Protein AF-A0A965J294-F1 (afdb_monomer_lite)

Structure (mmCIF, N/CA/C/O backbone):
data_AF-A0A965J294-F1
#
_entry.id   AF-A0A965J294-F1
#
loop_
_atom_site.group_PDB
_atom_site.id
_atom_site.type_symbol
_atom_site.label_atom_id
_atom_site.label_alt_id
_atom_site.label_comp_id
_atom_site.label_asym_id
_atom_site.label_entity_id
_atom_site.label_seq_id
_atom_site.pdbx_PDB_ins_code
_atom_site.Cartn_x
_atom_site.Cartn_y
_atom_site.Cartn_z
_atom_site.occupancy
_atom_site.B_iso_or_equiv
_atom_site.auth_seq_id
_atom_site.auth_comp_id
_atom_site.auth_asym_id
_atom_site.auth_atom_id
_atom_site.pdbx_PDB_model_num
ATOM 1 N N . MET A 1 1 ? 19.788 1.629 -41.644 1.00 34.88 1 MET A N 1
ATOM 2 C CA . MET A 1 1 ? 19.521 0.185 -41.466 1.00 34.88 1 MET A CA 1
ATOM 3 C C . MET A 1 1 ? 20.633 -0.303 -40.543 1.00 34.88 1 MET A C 1
ATOM 5 O O . MET A 1 1 ? 21.767 -0.316 -40.983 1.00 34.88 1 MET A O 1
ATOM 9 N N . LEU A 1 2 ? 20.469 -0.461 -39.232 1.00 26.75 2 LEU A N 1
ATOM 10 C CA . LEU A 1 2 ? 19.352 -0.973 -38.437 1.00 26.75 2 LEU A CA 1
ATOM 11 C C . LEU A 1 2 ? 19.076 -0.053 -37.230 1.00 26.75 2 LEU A C 1
ATOM 13 O O . LEU A 1 2 ? 20.010 0.408 -36.582 1.00 26.75 2 LEU A O 1
ATOM 17 N N . GLN A 1 3 ? 17.798 0.216 -36.961 1.00 27.22 3 GLN A N 1
ATOM 18 C CA . GLN A 1 3 ? 17.320 0.793 -35.704 1.00 27.22 3 GLN A CA 1
ATOM 19 C C . GLN A 1 3 ? 17.416 -0.296 -34.626 1.00 27.22 3 GLN A C 1
ATOM 21 O O . GLN A 1 3 ? 16.860 -1.375 -34.811 1.00 27.22 3 GLN A O 1
ATOM 26 N N . SER A 1 4 ? 18.131 -0.046 -33.528 1.00 28.20 4 SER A N 1
ATOM 27 C CA . SER A 1 4 ? 18.093 -0.913 -32.346 1.00 28.20 4 SER A CA 1
ATOM 28 C C . SER A 1 4 ? 17.053 -0.368 -31.367 1.00 28.20 4 SER A C 1
ATOM 30 O O . SER A 1 4 ? 17.377 0.380 -30.446 1.00 28.20 4 SER A O 1
ATOM 32 N N . GLU A 1 5 ? 15.788 -0.709 -31.599 1.00 32.12 5 GLU A N 1
ATOM 33 C CA . GLU A 1 5 ? 14.734 -0.549 -30.600 1.00 32.12 5 GLU A CA 1
ATOM 34 C C . GLU A 1 5 ? 14.886 -1.639 -29.537 1.00 32.12 5 GLU A C 1
ATOM 36 O O . GLU A 1 5 ? 14.689 -2.820 -29.815 1.00 32.12 5 GLU A O 1
ATOM 41 N N . SER A 1 6 ? 15.273 -1.255 -28.320 1.00 35.66 6 SER A N 1
ATOM 42 C CA . SER A 1 6 ? 15.036 -2.031 -27.093 1.00 35.66 6 SER A CA 1
ATOM 43 C C . SER A 1 6 ? 15.276 -1.138 -25.869 1.00 35.66 6 SER A C 1
ATOM 45 O O . SER A 1 6 ? 16.403 -1.076 -25.379 1.00 35.66 6 SER A O 1
ATOM 47 N N . PRO A 1 7 ? 14.249 -0.449 -25.337 1.00 35.69 7 PRO A N 1
ATOM 48 C CA . PRO A 1 7 ? 14.351 0.366 -24.129 1.00 35.69 7 PRO A CA 1
ATOM 49 C C . PRO A 1 7 ? 13.982 -0.445 -22.873 1.00 35.69 7 PRO A C 1
ATOM 51 O O . PRO A 1 7 ? 13.321 0.052 -21.969 1.00 35.69 7 PRO A O 1
ATOM 54 N N . PHE A 1 8 ? 14.400 -1.712 -22.808 1.00 42.88 8 PHE A N 1
ATOM 55 C CA . PHE A 1 8 ? 14.094 -2.613 -21.693 1.00 42.88 8 PHE A CA 1
ATOM 56 C C . PHE A 1 8 ? 15.379 -3.077 -21.005 1.00 42.88 8 PHE A C 1
ATOM 58 O O . PHE A 1 8 ? 15.767 -4.243 -21.091 1.00 42.88 8 PHE A O 1
ATOM 65 N N . LEU A 1 9 ? 16.067 -2.161 -20.321 1.00 35.91 9 LEU A N 1
ATOM 66 C CA . LEU A 1 9 ? 17.133 -2.536 -19.392 1.00 35.91 9 LEU A CA 1
ATOM 67 C C . LEU A 1 9 ? 16.513 -2.835 -18.022 1.00 35.91 9 LEU A C 1
ATOM 69 O O . LEU A 1 9 ? 16.265 -1.961 -17.200 1.00 35.91 9 LEU A O 1
ATOM 73 N N . TRP A 1 10 ? 16.215 -4.118 -17.830 1.00 43.88 10 TRP A N 1
ATOM 74 C CA . TRP A 1 10 ? 15.628 -4.702 -16.630 1.00 43.88 10 TRP A CA 1
ATOM 75 C C . TRP A 1 10 ? 16.611 -4.740 -15.449 1.00 43.88 10 TRP A C 1
ATOM 77 O O . TRP A 1 10 ? 17.607 -5.457 -15.499 1.00 43.88 10 TRP A O 1
ATOM 87 N N . PHE A 1 11 ? 16.240 -4.121 -14.325 1.00 36.66 11 PHE A N 1
ATOM 88 C CA . PHE A 1 11 ? 16.589 -4.611 -12.982 1.00 36.66 11 PHE A CA 1
ATOM 89 C C . PHE A 1 11 ? 15.310 -4.788 -12.155 1.00 36.66 11 PHE A C 1
ATOM 91 O O . PHE A 1 11 ? 15.079 -4.135 -11.144 1.00 36.66 11 PHE A O 1
ATOM 98 N N . ALA A 1 12 ? 14.443 -5.700 -12.584 1.00 41.44 12 ALA A N 1
ATOM 99 C CA . ALA A 1 12 ? 13.391 -6.225 -11.726 1.00 41.44 12 ALA A CA 1
ATOM 100 C C . ALA A 1 12 ? 13.444 -7.747 -11.801 1.00 41.44 12 ALA A C 1
ATOM 102 O O . ALA A 1 12 ? 13.531 -8.316 -12.887 1.00 41.44 12 ALA A O 1
ATOM 103 N N . ALA A 1 13 ? 13.408 -8.411 -10.647 1.00 42.38 13 ALA A N 1
ATOM 104 C CA . ALA A 1 13 ? 13.218 -9.851 -10.555 1.00 42.38 13 ALA A CA 1
ATOM 105 C C . ALA A 1 13 ? 11.797 -10.198 -11.038 1.00 42.38 13 ALA A C 1
ATOM 107 O O . ALA A 1 13 ? 10.874 -10.408 -10.241 1.00 42.38 13 ALA A O 1
ATOM 108 N N . VAL A 1 14 ? 11.609 -10.197 -12.358 1.00 44.97 14 VAL A N 1
ATOM 109 C CA . VAL A 1 14 ? 10.444 -10.782 -13.008 1.00 44.97 14 VAL A CA 1
ATOM 110 C C . VAL A 1 14 ? 10.597 -12.284 -12.843 1.00 44.97 14 VAL A C 1
ATOM 112 O O . VAL A 1 14 ? 11.619 -12.865 -13.204 1.00 44.97 14 VAL A O 1
ATOM 115 N N . ASN A 1 15 ? 9.601 -12.922 -12.237 1.00 45.66 15 ASN A N 1
ATOM 116 C CA . ASN A 1 15 ? 9.546 -14.373 -12.213 1.00 45.66 15 ASN A CA 1
ATOM 117 C C . ASN A 1 15 ? 9.551 -14.861 -13.678 1.00 45.66 15 ASN A C 1
ATOM 119 O O . ASN A 1 15 ? 8.650 -14.471 -14.423 1.00 45.66 15 ASN A O 1
ATOM 123 N N . PRO A 1 16 ? 10.521 -15.697 -14.098 1.00 44.94 16 PRO A N 1
ATOM 124 C CA . PRO A 1 16 ? 10.712 -16.082 -15.500 1.00 44.94 16 PRO A CA 1
ATOM 125 C C . PRO A 1 16 ? 9.522 -16.841 -16.112 1.00 44.94 16 PRO A C 1
ATOM 127 O O . PRO A 1 16 ? 9.522 -17.119 -17.307 1.00 44.94 16 PRO A O 1
ATOM 130 N N . LYS A 1 17 ? 8.498 -17.179 -15.315 1.00 44.84 17 LYS A N 1
ATOM 131 C CA . LYS A 1 17 ? 7.243 -17.777 -15.785 1.00 44.84 17 LYS A CA 1
ATOM 132 C C . LYS A 1 17 ? 6.281 -16.798 -16.470 1.00 44.84 17 LYS A C 1
ATOM 134 O O . LYS A 1 17 ? 5.355 -17.271 -17.122 1.00 44.84 17 LYS A O 1
ATOM 139 N N . TYR A 1 18 ? 6.456 -15.483 -16.337 1.00 48.25 18 TYR A N 1
ATOM 140 C CA . TYR A 1 18 ? 5.558 -14.508 -16.963 1.00 48.25 18 TYR A CA 1
ATOM 141 C C . TYR A 1 18 ? 6.172 -13.960 -18.254 1.00 48.25 18 TYR A C 1
ATOM 143 O O . TYR A 1 18 ? 7.153 -13.220 -18.214 1.00 48.25 18 TYR A O 1
ATOM 151 N N . GLN A 1 19 ? 5.580 -14.308 -19.401 1.00 45.56 19 GLN A N 1
ATOM 152 C CA . GLN A 1 19 ? 5.776 -13.540 -20.630 1.00 45.56 19 GLN A CA 1
ATOM 153 C C . GLN A 1 19 ? 5.065 -12.201 -20.442 1.00 45.56 19 GLN A C 1
ATOM 155 O O . GLN A 1 19 ? 3.863 -12.166 -20.180 1.00 45.56 19 GLN A O 1
ATOM 160 N N . LEU A 1 20 ? 5.818 -11.108 -20.490 1.00 51.19 20 LEU A N 1
ATOM 161 C CA . LEU A 1 20 ? 5.263 -9.776 -20.303 1.00 51.19 20 LEU A CA 1
ATOM 162 C C . LEU A 1 20 ? 4.667 -9.281 -21.627 1.00 51.19 20 LEU A C 1
ATOM 164 O O . LEU A 1 20 ? 5.278 -9.519 -22.672 1.00 51.19 20 LEU A O 1
ATOM 168 N N . PRO A 1 21 ? 3.511 -8.595 -21.603 1.00 54.84 21 PRO A N 1
ATOM 169 C CA . PRO A 1 21 ? 3.005 -7.878 -22.767 1.00 54.84 21 PRO A CA 1
ATOM 170 C C . PRO A 1 21 ? 4.050 -6.897 -23.307 1.00 54.84 21 PRO A C 1
ATOM 172 O O . PRO A 1 21 ? 4.930 -6.443 -22.571 1.00 54.84 21 PRO A O 1
ATOM 175 N N . THR A 1 22 ? 3.922 -6.523 -24.577 1.00 53.94 22 THR A N 1
ATOM 176 C CA . THR A 1 22 ? 4.567 -5.314 -25.097 1.00 53.94 22 THR A CA 1
ATOM 177 C C . THR A 1 22 ? 3.948 -4.114 -24.373 1.00 53.94 22 THR A C 1
ATOM 179 O O . THR A 1 22 ? 2.747 -3.895 -24.490 1.00 53.94 22 THR A O 1
ATOM 182 N N . ASP A 1 23 ? 4.749 -3.394 -23.589 1.00 62.25 23 ASP A N 1
ATOM 183 C CA . ASP A 1 23 ? 4.382 -2.183 -22.833 1.00 62.25 23 ASP A CA 1
ATOM 184 C C . ASP A 1 23 ? 3.362 -2.374 -21.684 1.00 62.25 23 ASP A C 1
ATOM 186 O O . ASP A 1 23 ? 2.295 -1.760 -21.674 1.00 62.25 23 ASP A O 1
ATOM 190 N N . PRO A 1 24 ? 3.687 -3.163 -20.639 1.00 76.75 24 PRO A N 1
ATOM 191 C CA . PRO A 1 24 ? 2.757 -3.447 -19.537 1.00 76.75 24 PRO A CA 1
ATOM 192 C C . PRO A 1 24 ? 2.411 -2.225 -18.661 1.00 76.75 24 PRO A C 1
ATOM 194 O O . PRO A 1 24 ? 1.480 -2.261 -17.851 1.00 76.75 24 PRO A O 1
ATOM 197 N N . ILE A 1 25 ? 3.185 -1.145 -18.775 1.00 88.75 25 ILE A N 1
ATOM 198 C CA . ILE A 1 25 ? 3.017 0.083 -17.999 1.00 88.75 25 ILE A CA 1
ATOM 199 C C . ILE A 1 25 ? 2.985 1.258 -18.984 1.00 88.75 25 ILE A C 1
ATOM 201 O O . ILE A 1 25 ? 4.031 1.584 -19.555 1.00 88.75 25 ILE A O 1
ATOM 205 N N . PRO A 1 26 ? 1.824 1.912 -19.179 1.00 90.38 26 PRO A N 1
ATOM 206 C CA . PRO A 1 26 ? 1.711 3.075 -20.054 1.00 90.38 26 PRO A CA 1
ATOM 207 C C . PRO A 1 26 ? 2.714 4.166 -19.670 1.00 90.38 26 PRO A C 1
ATOM 209 O O . PRO A 1 26 ? 2.907 4.434 -18.489 1.00 90.38 26 PRO A O 1
ATOM 212 N N . LEU A 1 27 ? 3.325 4.839 -20.647 1.00 89.94 27 LEU A N 1
ATOM 213 C CA . LEU A 1 27 ? 4.313 5.900 -20.381 1.00 89.94 27 LEU A CA 1
ATOM 214 C C . LEU A 1 27 ? 3.723 7.118 -19.661 1.00 89.94 27 LEU A C 1
ATOM 216 O O . LEU A 1 27 ? 4.450 7.876 -19.036 1.00 89.94 27 LEU A O 1
ATOM 220 N N . ASN A 1 28 ? 2.405 7.293 -19.729 1.00 90.94 28 ASN A N 1
ATOM 221 C CA . ASN A 1 28 ? 1.674 8.319 -18.994 1.00 90.94 28 ASN A CA 1
ATOM 222 C C . ASN A 1 28 ? 1.141 7.828 -17.635 1.00 90.94 28 ASN A C 1
ATOM 224 O O . ASN A 1 28 ? 0.305 8.511 -17.040 1.00 90.94 28 ASN A O 1
ATOM 228 N N . ALA A 1 29 ? 1.565 6.652 -17.153 1.00 93.81 29 ALA A N 1
ATOM 229 C CA . ALA A 1 29 ? 1.202 6.186 -15.822 1.00 93.81 29 ALA A CA 1
ATOM 230 C C . ALA A 1 29 ? 1.668 7.195 -14.763 1.00 93.81 29 ALA A C 1
ATOM 232 O O . ALA A 1 29 ? 2.769 7.743 -14.832 1.00 93.81 29 ALA A O 1
ATOM 233 N N . ALA A 1 30 ? 0.808 7.452 -13.779 1.00 95.06 30 ALA A N 1
ATOM 234 C CA . ALA A 1 30 ? 1.118 8.394 -12.717 1.00 95.06 30 ALA A CA 1
ATOM 235 C C . ALA A 1 30 ? 2.285 7.880 -11.862 1.00 95.06 30 ALA A C 1
ATOM 237 O O . ALA A 1 30 ? 2.313 6.711 -11.473 1.00 95.06 30 ALA A O 1
ATOM 238 N N . ILE A 1 31 ? 3.210 8.783 -11.535 1.00 95.88 31 ILE A N 1
ATOM 239 C CA . ILE A 1 31 ? 4.314 8.528 -10.610 1.00 95.88 31 ILE A CA 1
ATOM 240 C C . ILE A 1 31 ? 3.957 9.165 -9.272 1.00 95.88 31 ILE A C 1
ATOM 242 O O . ILE A 1 31 ? 3.651 10.361 -9.207 1.00 95.88 31 ILE A O 1
ATOM 246 N N . GLU A 1 32 ? 3.999 8.381 -8.196 1.00 95.25 32 GLU A N 1
ATOM 247 C CA . GLU A 1 32 ? 3.806 8.902 -6.845 1.00 95.25 32 GLU A CA 1
ATOM 248 C C . GLU A 1 32 ? 4.753 10.081 -6.577 1.00 95.25 32 GLU A C 1
ATOM 250 O O . GLU A 1 32 ? 5.927 10.067 -6.949 1.00 95.25 32 GLU A O 1
ATOM 255 N N . GLY A 1 33 ? 4.223 11.132 -5.948 1.00 93.44 33 GLY A N 1
ATOM 256 C CA . GLY A 1 33 ? 5.018 12.303 -5.587 1.00 93.44 33 GLY A CA 1
ATOM 257 C C . GL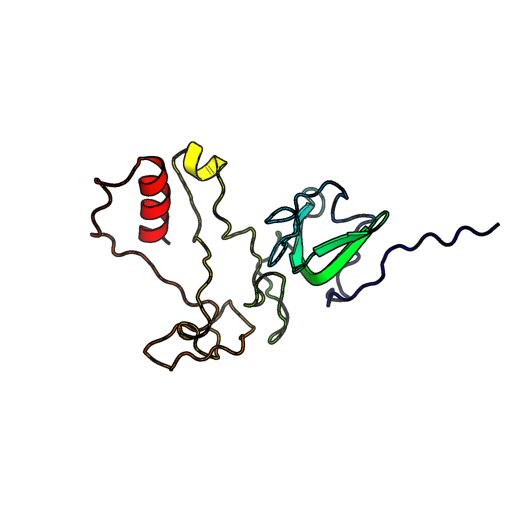Y A 1 33 ? 5.580 13.065 -6.789 1.00 93.44 33 GLY A C 1
ATOM 258 O O . GLY A 1 33 ? 6.480 13.877 -6.602 1.00 93.44 33 GLY A O 1
ATOM 259 N N . ASN A 1 34 ? 5.081 12.812 -8.007 1.00 93.81 34 ASN A N 1
ATOM 260 C CA . ASN A 1 34 ? 5.642 13.335 -9.254 1.00 93.81 34 ASN A CA 1
ATOM 261 C C . ASN A 1 34 ? 7.147 13.024 -9.398 1.00 93.81 34 ASN A C 1
ATOM 263 O O . ASN A 1 34 ? 7.916 13.874 -9.843 1.00 93.81 34 ASN A O 1
ATOM 267 N N . GLY A 1 35 ? 7.568 11.821 -8.983 1.00 92.25 35 GLY A N 1
ATOM 268 C CA . GLY A 1 35 ? 8.971 11.390 -9.041 1.00 92.25 35 GLY A CA 1
ATOM 269 C C . GLY A 1 35 ? 9.829 11.855 -7.860 1.00 92.25 35 GLY A C 1
ATOM 270 O O . GLY A 1 35 ? 11.055 11.830 -7.940 1.00 92.25 35 GLY A O 1
ATOM 271 N N . ILE A 1 36 ? 9.205 12.311 -6.769 1.00 92.31 36 ILE A N 1
ATOM 272 C CA . ILE A 1 36 ? 9.891 12.683 -5.529 1.00 92.31 36 ILE A CA 1
ATOM 273 C C . ILE A 1 36 ? 9.597 11.636 -4.451 1.00 92.31 36 ILE A C 1
ATOM 275 O O . ILE A 1 36 ? 8.442 11.386 -4.107 1.00 92.31 36 ILE A O 1
ATOM 279 N N . GLY A 1 37 ? 10.656 11.088 -3.853 1.00 92.19 37 GLY A N 1
ATOM 280 C CA . GLY A 1 37 ? 10.560 10.055 -2.821 1.00 92.19 37 GLY A CA 1
ATOM 281 C C . GLY A 1 37 ? 10.527 8.657 -3.430 1.00 92.19 37 GLY A C 1
ATOM 282 O O . GLY A 1 37 ? 11.239 8.389 -4.395 1.00 92.19 37 GLY A O 1
ATOM 283 N N . ASP A 1 38 ? 9.706 7.770 -2.869 1.00 93.12 38 ASP A N 1
ATOM 284 C CA . ASP A 1 38 ? 9.654 6.367 -3.294 1.00 93.12 38 ASP A CA 1
ATOM 285 C C . ASP A 1 38 ? 9.160 6.187 -4.738 1.00 93.12 38 ASP A C 1
ATOM 287 O O . ASP A 1 38 ? 9.459 5.164 -5.347 1.00 93.12 38 ASP A O 1
ATOM 291 N N . SER A 1 39 ? 8.466 7.181 -5.307 1.00 95.69 39 SER A N 1
ATOM 292 C CA . SER A 1 39 ? 8.150 7.272 -6.741 1.00 95.69 39 SER A CA 1
ATOM 293 C C . SER A 1 39 ? 7.550 5.981 -7.304 1.00 95.69 39 SER A C 1
ATOM 295 O O . SER A 1 39 ? 8.008 5.450 -8.319 1.00 95.69 39 SER A O 1
ATOM 297 N N . HIS A 1 40 ? 6.556 5.433 -6.599 1.00 96.88 40 HIS A N 1
ATOM 298 C CA . HIS A 1 40 ? 5.874 4.222 -7.033 1.00 96.88 40 HIS A CA 1
ATOM 299 C C . HIS A 1 40 ? 5.075 4.456 -8.322 1.00 96.88 40 HIS A C 1
ATOM 301 O O . HIS A 1 40 ? 4.474 5.517 -8.510 1.00 96.88 40 HIS A O 1
ATOM 307 N N . VAL A 1 41 ? 5.006 3.427 -9.168 1.00 96.56 41 VAL A N 1
ATOM 308 C CA . VAL A 1 41 ? 4.122 3.372 -10.344 1.00 96.56 41 VAL A CA 1
ATOM 309 C C . VAL A 1 41 ? 3.322 2.083 -10.278 1.00 96.56 41 VAL A C 1
ATOM 311 O O . VAL A 1 41 ? 3.894 1.014 -10.074 1.00 96.56 41 VAL A O 1
ATOM 314 N N . ILE A 1 42 ? 2.003 2.185 -10.433 1.00 96.00 42 ILE A N 1
ATOM 315 C CA . ILE A 1 42 ? 1.069 1.060 -10.343 1.00 96.00 42 ILE A CA 1
ATOM 316 C C . ILE A 1 42 ? 0.243 1.020 -11.626 1.00 96.00 42 ILE A C 1
ATOM 318 O O . ILE A 1 42 ? -0.406 2.004 -11.976 1.00 96.00 42 ILE A O 1
ATOM 322 N N . SER A 1 43 ? 0.250 -0.122 -12.311 1.00 95.25 43 SER A N 1
ATOM 323 C CA . SER A 1 43 ? -0.515 -0.356 -13.539 1.00 95.25 43 SER A CA 1
ATOM 324 C C . SER A 1 43 ? -1.266 -1.680 -13.452 1.00 95.25 43 SER A C 1
ATOM 326 O O . SER A 1 43 ? -0.737 -2.676 -12.956 1.00 95.25 43 SER A O 1
ATOM 328 N N . VAL A 1 44 ? -2.503 -1.696 -13.945 1.00 93.88 44 VAL A N 1
ATOM 329 C CA . VAL A 1 44 ? -3.333 -2.901 -14.028 1.00 93.88 44 VAL A CA 1
ATOM 330 C C . VAL A 1 44 ? -3.616 -3.199 -15.488 1.00 93.88 44 VAL A C 1
ATOM 332 O O . VAL A 1 44 ? -4.286 -2.423 -16.167 1.00 93.88 44 VAL A O 1
ATOM 335 N N . ASP A 1 45 ? -3.169 -4.362 -15.942 1.00 92.06 45 ASP A N 1
ATOM 336 C CA . ASP A 1 45 ? -3.603 -4.944 -17.202 1.00 92.06 45 ASP A CA 1
ATOM 337 C C . ASP A 1 45 ? -4.923 -5.686 -16.968 1.00 92.06 45 ASP A C 1
ATOM 339 O O . ASP A 1 45 ? -4.987 -6.765 -16.366 1.00 92.06 45 ASP A O 1
ATOM 343 N N . ILE A 1 46 ? -6.005 -5.063 -17.429 1.00 91.38 46 ILE A N 1
ATOM 344 C CA . ILE A 1 46 ? -7.369 -5.563 -17.259 1.00 91.38 46 ILE A CA 1
ATOM 345 C C . ILE A 1 46 ? -7.615 -6.811 -18.116 1.00 91.38 46 ILE A C 1
ATOM 347 O O . ILE A 1 46 ? -8.420 -7.658 -17.714 1.00 91.38 46 ILE A O 1
ATOM 351 N N . GLU A 1 47 ? -6.952 -6.941 -19.264 1.00 90.50 47 GLU A N 1
ATOM 352 C CA . GLU A 1 47 ? -7.151 -8.050 -20.199 1.00 90.50 47 GLU A CA 1
ATOM 353 C C . GLU A 1 47 ? -6.503 -9.321 -19.651 1.00 90.50 47 GLU A C 1
ATOM 355 O O . GLU A 1 47 ? -7.163 -10.354 -19.497 1.00 90.50 47 GLU A O 1
ATOM 360 N N . ASN A 1 48 ? -5.239 -9.220 -19.237 1.00 87.81 48 ASN A N 1
ATOM 361 C CA . ASN A 1 48 ? -4.480 -10.360 -18.730 1.00 87.81 48 ASN A CA 1
ATOM 362 C C . ASN A 1 48 ? -4.678 -10.607 -17.228 1.00 87.81 48 ASN A C 1
ATOM 364 O O . ASN A 1 48 ? -4.368 -11.702 -16.748 1.00 87.81 48 ASN A O 1
ATOM 368 N N . LYS A 1 49 ? -5.279 -9.648 -16.507 1.00 92.19 49 LYS A N 1
ATOM 369 C CA . LYS A 1 49 ? -5.437 -9.629 -15.038 1.00 92.19 49 LYS A CA 1
ATOM 370 C C . LYS A 1 49 ? -4.090 -9.634 -14.322 1.00 92.19 49 LYS A C 1
ATOM 372 O O . LYS A 1 49 ? -3.882 -10.385 -13.371 1.00 92.19 49 LYS A O 1
ATOM 377 N N . LEU A 1 50 ? -3.180 -8.788 -14.786 1.00 92.19 50 LEU A N 1
ATOM 378 C CA . LEU A 1 50 ? -1.861 -8.625 -14.189 1.00 92.19 50 LEU A CA 1
ATOM 379 C C . LEU A 1 50 ? -1.760 -7.254 -13.523 1.00 92.19 50 LEU A C 1
ATOM 381 O O . LEU A 1 50 ? -2.258 -6.255 -14.037 1.00 92.19 50 LEU A O 1
ATOM 385 N N . LEU A 1 51 ? -1.116 -7.222 -12.364 1.00 93.94 51 LEU A N 1
ATOM 386 C CA . LEU A 1 51 ? -0.770 -6.006 -11.640 1.00 93.94 51 LEU A CA 1
ATOM 387 C C . LEU A 1 51 ? 0.741 -5.816 -11.700 1.00 93.94 51 LEU A C 1
ATOM 389 O O . LEU A 1 51 ? 1.491 -6.710 -11.306 1.00 93.94 51 LEU A O 1
ATOM 393 N N . TYR A 1 52 ? 1.163 -4.646 -12.161 1.00 94.00 52 TYR A N 1
ATOM 394 C CA . TYR A 1 52 ? 2.553 -4.224 -12.256 1.00 94.00 52 TYR A CA 1
ATOM 395 C C . TYR A 1 52 ? 2.803 -3.103 -11.262 1.00 94.00 52 TYR A C 1
ATOM 397 O O . TYR A 1 52 ? 2.081 -2.106 -11.256 1.00 94.00 52 TYR A O 1
ATOM 405 N N . GLU A 1 53 ? 3.837 -3.253 -10.443 1.00 95.31 53 GLU A N 1
ATOM 406 C CA . GLU A 1 53 ? 4.213 -2.240 -9.461 1.00 95.31 53 GLU A CA 1
ATOM 407 C C . GLU A 1 53 ? 5.718 -2.003 -9.492 1.00 95.31 53 GLU A C 1
ATOM 409 O O . GLU A 1 53 ? 6.502 -2.952 -9.394 1.00 95.31 53 GLU A O 1
ATOM 414 N N . LEU A 1 54 ? 6.112 -0.737 -9.612 1.00 95.06 54 LEU A N 1
ATOM 415 C CA . LEU A 1 54 ? 7.499 -0.284 -9.602 1.00 95.06 54 LEU A CA 1
ATOM 416 C C . LEU A 1 54 ? 7.785 0.550 -8.355 1.00 95.06 54 LEU A C 1
ATOM 418 O O . LEU A 1 54 ? 6.907 1.253 -7.857 1.00 95.06 54 LEU A O 1
ATOM 422 N N . TYR A 1 55 ? 9.031 0.496 -7.893 1.00 94.00 55 TYR A N 1
ATOM 423 C CA . TYR A 1 55 ? 9.575 1.347 -6.836 1.00 94.00 55 TYR A CA 1
ATOM 424 C C . TYR A 1 55 ? 10.777 2.139 -7.345 1.00 94.00 55 TYR A C 1
ATOM 426 O O . TYR A 1 55 ? 11.639 1.590 -8.045 1.00 94.00 55 TYR A O 1
ATOM 434 N N . ASN A 1 56 ? 10.847 3.402 -6.924 1.00 92.62 56 ASN A N 1
ATOM 435 C CA . ASN A 1 56 ? 11.818 4.403 -7.346 1.00 92.62 56 ASN A CA 1
ATOM 436 C C . ASN A 1 56 ? 11.891 4.469 -8.873 1.00 92.62 56 ASN A C 1
ATOM 438 O O . ASN A 1 56 ? 12.933 4.186 -9.470 1.00 92.62 56 ASN A O 1
ATOM 442 N N . ALA A 1 57 ? 10.728 4.700 -9.485 1.00 92.00 57 ALA A N 1
ATOM 443 C CA . ALA A 1 57 ? 10.551 4.634 -10.922 1.00 92.00 57 ALA A CA 1
ATOM 444 C C . ALA A 1 57 ? 10.761 5.997 -11.588 1.00 92.00 57 ALA A C 1
ATOM 446 O O . ALA A 1 57 ? 10.416 7.044 -11.042 1.00 92.00 57 ALA A O 1
ATOM 447 N N . THR A 1 58 ? 11.298 5.982 -12.803 1.00 89.88 58 THR A N 1
ATOM 448 C CA . THR A 1 58 ? 11.436 7.150 -13.676 1.00 89.88 58 THR A CA 1
ATOM 449 C C . THR A 1 58 ? 11.140 6.731 -15.110 1.00 89.88 58 THR A C 1
ATOM 451 O O . THR A 1 58 ? 11.614 5.695 -15.574 1.00 89.88 58 THR A O 1
ATOM 454 N N . GLN A 1 59 ? 10.350 7.530 -15.825 1.00 89.69 59 GLN A N 1
ATOM 455 C CA . GLN A 1 59 ? 10.118 7.310 -17.249 1.00 89.69 59 GLN A CA 1
ATOM 456 C C . GLN A 1 59 ? 11.363 7.737 -18.039 1.00 89.69 59 GLN A C 1
ATOM 458 O O . GLN A 1 59 ? 11.830 8.870 -17.902 1.00 89.69 59 GLN A O 1
ATOM 463 N N . VAL A 1 60 ? 11.881 6.853 -18.893 1.00 84.75 60 VAL A N 1
ATOM 464 C CA . VAL A 1 60 ? 13.064 7.112 -19.724 1.00 84.75 60 VAL A CA 1
ATOM 465 C C . VAL A 1 60 ? 12.767 6.720 -21.166 1.00 84.75 60 VAL A C 1
ATOM 467 O O . VAL A 1 60 ? 12.546 5.552 -21.479 1.00 84.75 60 VAL A O 1
ATOM 470 N N . GLY A 1 61 ? 12.753 7.709 -22.065 1.00 85.81 61 GLY A N 1
ATOM 471 C CA . GLY A 1 61 ? 12.415 7.499 -23.473 1.00 85.81 61 GLY A CA 1
ATOM 472 C C . GLY A 1 61 ? 11.038 6.846 -23.630 1.00 85.81 61 GLY A C 1
ATOM 473 O O . GLY A 1 61 ? 10.029 7.397 -23.185 1.00 85.81 61 GLY A O 1
ATOM 474 N N . SER A 1 62 ? 11.011 5.668 -24.252 1.00 83.56 62 SER A N 1
ATOM 475 C CA . SER A 1 62 ? 9.814 4.839 -24.429 1.00 83.56 62 SER A CA 1
ATOM 476 C C . SER A 1 62 ? 9.685 3.708 -23.400 1.00 83.56 62 SER A C 1
ATOM 478 O O . SER A 1 62 ? 9.001 2.723 -23.663 1.00 83.56 62 SER A O 1
ATOM 480 N N . GLY A 1 63 ? 10.323 3.831 -22.233 1.00 83.88 63 GLY A N 1
ATOM 481 C CA . GLY A 1 63 ? 10.263 2.828 -21.172 1.00 83.88 63 GLY A CA 1
ATOM 482 C C . GLY A 1 63 ? 10.320 3.408 -19.760 1.00 83.88 63 GLY A C 1
ATOM 483 O O . GLY A 1 63 ? 10.155 4.610 -19.533 1.00 83.88 63 GLY A O 1
ATOM 484 N N . TRP A 1 64 ? 10.561 2.512 -18.805 1.00 86.94 64 TRP A N 1
ATOM 485 C CA . TRP A 1 64 ? 10.641 2.799 -17.376 1.00 86.94 64 TRP A CA 1
ATOM 486 C C . TRP A 1 64 ? 11.942 2.244 -16.802 1.00 86.94 64 TRP A C 1
ATOM 488 O O . TRP A 1 64 ? 12.263 1.074 -17.009 1.00 86.94 64 TRP A O 1
ATOM 498 N N . GLU A 1 65 ? 12.647 3.059 -16.028 1.00 87.12 65 GLU A N 1
ATOM 499 C CA . GLU A 1 65 ? 13.692 2.606 -15.114 1.00 87.12 65 GLU A CA 1
ATOM 500 C C . GLU A 1 65 ? 13.121 2.552 -13.698 1.00 87.12 65 GLU A C 1
ATOM 502 O O . GLU A 1 65 ? 12.306 3.391 -13.318 1.00 87.12 65 GLU A O 1
ATOM 507 N N . ALA A 1 66 ? 13.524 1.557 -12.911 1.00 89.62 66 ALA A N 1
ATOM 508 C CA . ALA A 1 66 ? 13.093 1.410 -11.527 1.00 89.62 66 ALA A CA 1
ATOM 509 C C . ALA A 1 66 ? 14.159 0.683 -10.706 1.00 89.62 66 ALA A C 1
ATOM 511 O O . ALA A 1 66 ? 14.893 -0.156 -11.230 1.00 89.62 66 ALA A O 1
ATOM 512 N N . SER A 1 67 ? 14.215 0.957 -9.401 1.00 87.38 67 SER A N 1
ATOM 513 C CA . SER A 1 67 ? 15.103 0.209 -8.494 1.00 87.38 67 SER A CA 1
ATOM 514 C C . SER A 1 67 ? 14.572 -1.190 -8.182 1.00 87.38 67 SER A C 1
ATOM 516 O O . SER A 1 67 ? 15.343 -2.088 -7.846 1.00 87.38 67 SER A O 1
ATOM 518 N N . SER A 1 68 ? 13.253 -1.384 -8.260 1.00 85.00 68 SER A N 1
ATOM 519 C CA . SER A 1 68 ? 12.652 -2.715 -8.246 1.00 85.00 68 SER A CA 1
ATOM 520 C C . SER A 1 68 ? 11.279 -2.714 -8.913 1.00 85.00 68 SER A C 1
ATOM 522 O O . SER A 1 68 ? 10.629 -1.673 -9.020 1.00 85.00 68 SER A O 1
ATOM 524 N N . GLY A 1 69 ? 10.827 -3.898 -9.325 1.00 86.44 69 GLY A N 1
ATOM 525 C CA . GLY A 1 69 ? 9.497 -4.108 -9.878 1.00 86.44 69 GLY A CA 1
ATOM 526 C C . GLY A 1 69 ? 8.956 -5.497 -9.556 1.00 86.44 69 GLY A C 1
ATOM 527 O O . GLY A 1 69 ? 9.718 -6.453 -9.364 1.00 86.44 69 GLY A O 1
ATOM 528 N N . ALA A 1 70 ? 7.635 -5.611 -9.485 1.00 90.75 70 ALA A N 1
ATOM 529 C CA . ALA A 1 70 ? 6.936 -6.869 -9.270 1.00 90.75 70 ALA A CA 1
ATOM 530 C C . ALA A 1 70 ? 5.698 -6.975 -10.164 1.00 90.75 70 ALA A C 1
ATOM 532 O O . ALA A 1 70 ? 5.041 -5.982 -10.462 1.00 90.75 70 ALA A O 1
ATOM 533 N N . VAL A 1 71 ? 5.396 -8.212 -10.562 1.00 91.06 71 VAL A N 1
ATOM 534 C CA . VAL A 1 71 ? 4.183 -8.574 -11.297 1.00 91.06 71 VAL A CA 1
ATOM 535 C C . VAL A 1 71 ? 3.389 -9.558 -10.453 1.00 91.06 71 VAL A C 1
ATOM 537 O O . VAL A 1 71 ? 3.967 -10.514 -9.920 1.00 91.06 71 VAL A O 1
ATOM 540 N N . PHE A 1 72 ? 2.088 -9.321 -10.336 1.00 91.00 72 PHE A N 1
ATOM 541 C CA . PHE A 1 72 ? 1.154 -10.157 -9.590 1.00 91.00 72 PHE A CA 1
ATOM 542 C C . PHE A 1 72 ? 0.018 -10.621 -10.503 1.00 91.00 72 PHE A C 1
ATOM 544 O O . PHE A 1 72 ? -0.576 -9.816 -11.218 1.00 91.00 72 PHE A O 1
ATOM 551 N N . ASP A 1 73 ? -0.290 -11.917 -10.460 1.00 91.81 73 ASP A N 1
ATOM 552 C CA . ASP A 1 73 ? -1.451 -12.486 -11.145 1.00 91.81 73 ASP A CA 1
ATOM 553 C C . ASP A 1 73 ? -2.700 -12.314 -10.278 1.00 91.81 73 ASP A C 1
ATOM 555 O O . ASP A 1 73 ? -2.855 -12.986 -9.256 1.00 91.81 73 ASP A O 1
ATOM 559 N N . LEU A 1 74 ? -3.607 -11.435 -10.708 1.00 92.69 74 LEU A N 1
ATOM 560 C CA . LEU A 1 74 ? -4.842 -11.104 -9.994 1.00 92.69 74 LEU A CA 1
ATOM 561 C C . LEU A 1 74 ? -5.890 -12.229 -10.038 1.00 92.69 74 LEU A C 1
ATOM 563 O O . LEU A 1 74 ? -6.941 -12.108 -9.409 1.00 92.69 74 LEU A O 1
ATOM 567 N N . LYS A 1 75 ? -5.636 -13.323 -10.766 1.00 93.00 75 LYS A N 1
ATOM 568 C CA . LYS A 1 75 ? -6.488 -14.526 -10.780 1.00 93.00 75 LYS A CA 1
ATOM 569 C C . LYS A 1 75 ? -6.170 -15.473 -9.624 1.00 93.00 75 LYS A C 1
ATOM 571 O O . LYS A 1 75 ? -6.909 -16.430 -9.399 1.00 93.00 75 LYS A O 1
ATOM 576 N N . THR A 1 76 ? -5.066 -15.249 -8.914 1.00 90.00 76 THR A N 1
ATOM 577 C CA . THR A 1 76 ? -4.547 -16.181 -7.909 1.00 90.00 76 THR A CA 1
ATOM 578 C C . THR A 1 76 ? -4.144 -15.465 -6.625 1.00 90.00 76 THR A C 1
ATOM 580 O O . THR A 1 76 ? -3.816 -14.286 -6.628 1.00 90.00 76 THR A O 1
ATOM 583 N N . ASN A 1 77 ? -4.091 -16.213 -5.522 1.00 84.38 77 ASN A N 1
ATOM 584 C CA . ASN A 1 77 ? -3.474 -15.762 -4.272 1.00 84.38 77 ASN A CA 1
ATOM 585 C C . ASN A 1 77 ? -2.060 -16.341 -4.108 1.00 84.38 77 ASN A C 1
ATOM 587 O O . ASN A 1 77 ? -1.629 -16.633 -2.994 1.00 84.38 77 ASN A O 1
ATOM 591 N N . THR A 1 78 ? -1.342 -16.577 -5.212 1.00 84.31 78 THR A N 1
ATOM 592 C CA . THR A 1 78 ? 0.052 -17.026 -5.131 1.00 84.31 78 THR A CA 1
ATOM 593 C C . THR A 1 78 ? 0.967 -15.870 -4.757 1.00 84.31 78 THR A C 1
ATOM 595 O O . THR A 1 78 ? 1.012 -14.841 -5.427 1.00 84.31 78 THR A O 1
ATOM 598 N N . TYR A 1 79 ? 1.720 -16.063 -3.680 1.00 82.88 79 TYR A N 1
ATOM 599 C CA . TYR A 1 79 ? 2.673 -15.085 -3.173 1.00 82.88 79 TYR A CA 1
ATOM 600 C C . TYR A 1 79 ? 4.006 -15.161 -3.924 1.00 82.88 79 TYR A C 1
ATOM 602 O O . TYR A 1 79 ? 4.308 -16.148 -4.603 1.00 82.88 79 TYR A O 1
ATOM 610 N N . ARG A 1 80 ? 4.816 -14.105 -3.799 1.00 87.44 80 ARG A N 1
ATOM 611 C CA . ARG A 1 80 ? 6.181 -14.081 -4.342 1.00 87.44 80 ARG A CA 1
ATOM 612 C C . ARG A 1 80 ? 7.063 -15.113 -3.631 1.00 87.44 80 ARG A C 1
ATOM 614 O O . ARG A 1 80 ? 6.730 -15.598 -2.556 1.00 87.44 80 ARG A O 1
ATOM 621 N N . THR A 1 81 ? 8.194 -15.457 -4.240 1.00 89.62 81 THR A N 1
ATOM 622 C CA . THR A 1 81 ? 9.195 -16.333 -3.617 1.00 89.62 81 THR A CA 1
ATOM 623 C C . THR A 1 81 ? 9.628 -15.768 -2.263 1.00 89.62 81 THR A C 1
ATOM 625 O O . THR A 1 81 ? 9.813 -14.559 -2.125 1.00 89.62 81 THR A O 1
ATOM 628 N N . GLU A 1 82 ? 9.808 -16.631 -1.264 1.00 90.56 82 GLU A N 1
ATOM 629 C CA . GLU A 1 82 ? 10.272 -16.196 0.052 1.00 90.56 82 GLU A CA 1
ATOM 630 C C . GLU A 1 82 ? 11.603 -15.432 -0.038 1.00 90.56 82 GLU A C 1
ATOM 632 O O . GLU A 1 82 ? 12.504 -15.793 -0.798 1.00 90.56 82 GLU A O 1
ATOM 637 N N . GLY A 1 83 ? 11.709 -14.330 0.706 1.00 89.69 83 GLY A N 1
ATOM 638 C CA . GLY A 1 83 ? 12.855 -13.427 0.663 1.00 89.69 83 GLY A CA 1
ATOM 639 C C . GLY A 1 83 ? 12.872 -12.459 -0.524 1.00 89.69 83 GLY A C 1
ATOM 640 O O . GLY A 1 83 ? 13.756 -11.606 -0.572 1.00 89.69 83 GLY A O 1
ATOM 641 N N . TRP A 1 84 ? 11.923 -12.528 -1.464 1.00 91.19 84 TRP A N 1
ATOM 642 C CA . TRP A 1 84 ? 11.821 -11.539 -2.540 1.00 91.19 84 TRP A CA 1
ATOM 643 C C . TRP A 1 84 ? 11.019 -10.317 -2.091 1.00 91.19 84 TRP A C 1
ATOM 645 O O . TRP A 1 84 ? 9.875 -10.433 -1.656 1.00 91.19 84 TRP A O 1
ATOM 655 N N . THR A 1 85 ? 11.589 -9.127 -2.282 1.00 91.00 85 THR A N 1
ATOM 656 C CA . THR A 1 85 ? 10.848 -7.865 -2.153 1.00 91.00 85 THR A CA 1
ATOM 657 C C . THR A 1 85 ? 9.952 -7.607 -3.376 1.00 91.00 85 THR A C 1
ATOM 659 O O . THR A 1 85 ? 9.980 -8.342 -4.376 1.00 91.00 85 THR A O 1
ATOM 662 N N . SER A 1 86 ? 9.159 -6.545 -3.291 1.00 92.06 86 SER A N 1
ATOM 663 C CA . SER A 1 86 ? 8.407 -5.915 -4.381 1.00 92.06 86 SER A CA 1
ATOM 664 C C . SER A 1 86 ? 8.492 -4.390 -4.243 1.00 92.06 86 SER A C 1
ATOM 666 O O . SER A 1 86 ? 9.299 -3.902 -3.449 1.00 92.06 86 SER A O 1
ATOM 668 N N . ALA A 1 87 ? 7.647 -3.660 -4.978 1.00 93.06 87 ALA A N 1
ATOM 669 C CA . ALA A 1 87 ? 7.423 -2.239 -4.747 1.00 93.06 87 ALA A CA 1
ATOM 670 C C . ALA A 1 87 ? 6.979 -1.963 -3.297 1.00 93.06 87 ALA A C 1
ATOM 672 O O . ALA A 1 87 ? 7.461 -1.030 -2.667 1.00 93.06 87 ALA A O 1
ATOM 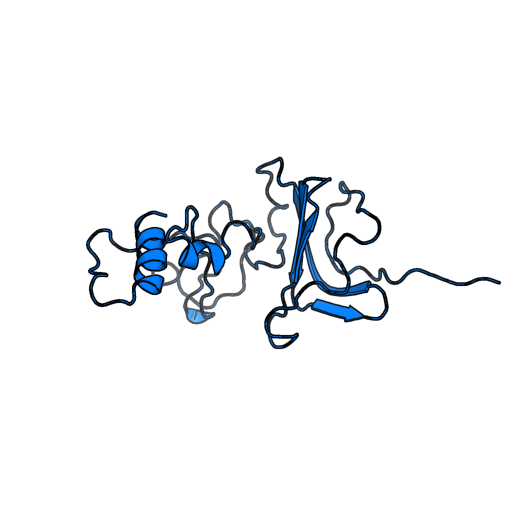673 N N . ASP A 1 88 ? 6.158 -2.844 -2.712 1.00 93.56 88 ASP A N 1
ATOM 674 C CA . ASP A 1 88 ? 6.042 -2.934 -1.258 1.00 93.56 88 ASP A CA 1
ATOM 675 C C . ASP A 1 88 ? 7.217 -3.732 -0.673 1.00 93.56 88 ASP A C 1
ATOM 677 O O . ASP A 1 88 ? 7.502 -4.864 -1.091 1.00 93.56 88 ASP A O 1
ATOM 681 N N . ALA A 1 89 ? 7.869 -3.179 0.346 1.00 93.12 89 ALA A N 1
ATOM 682 C CA . ALA A 1 89 ? 9.033 -3.801 0.961 1.00 93.12 89 ALA A CA 1
ATOM 683 C C . ALA A 1 89 ? 8.734 -5.144 1.661 1.00 93.12 89 ALA A C 1
ATOM 685 O O . ALA A 1 89 ? 9.667 -5.883 1.973 1.00 93.12 89 ALA A O 1
ATOM 686 N N . ALA A 1 90 ? 7.469 -5.488 1.930 1.00 93.81 90 ALA A N 1
ATOM 687 C CA . ALA A 1 90 ? 7.070 -6.778 2.500 1.00 93.81 90 ALA A CA 1
ATOM 688 C C . ALA A 1 90 ? 7.035 -7.925 1.470 1.00 93.81 90 ALA A C 1
ATOM 690 O O . ALA A 1 90 ? 6.853 -9.085 1.859 1.00 93.81 90 ALA A O 1
ATOM 691 N N . GLY A 1 91 ? 7.173 -7.614 0.174 1.00 93.69 91 GLY A N 1
ATOM 692 C CA . GLY A 1 91 ? 6.960 -8.569 -0.920 1.00 93.69 91 GLY A CA 1
ATOM 693 C C . GLY A 1 91 ? 5.485 -8.737 -1.324 1.00 93.69 91 GLY A C 1
ATOM 694 O O . GLY A 1 91 ? 5.149 -9.710 -2.000 1.00 93.69 91 GLY A O 1
ATOM 695 N N . LEU A 1 92 ? 4.607 -7.831 -0.881 1.00 93.75 92 LEU A N 1
ATOM 696 C CA . LEU A 1 92 ? 3.162 -7.845 -1.138 1.00 93.75 92 LEU A CA 1
ATOM 697 C C . LEU A 1 92 ? 2.770 -6.854 -2.252 1.00 93.75 92 LEU A C 1
ATOM 699 O O . LEU A 1 92 ? 3.501 -5.904 -2.504 1.00 93.75 92 LEU A O 1
ATOM 703 N N . PRO A 1 93 ? 1.612 -7.027 -2.908 1.00 94.44 93 PRO A N 1
ATOM 704 C CA . PRO A 1 93 ? 1.083 -5.995 -3.795 1.00 94.44 93 PRO A CA 1
ATOM 705 C C . PRO A 1 93 ? 0.575 -4.780 -2.998 1.00 94.44 93 PRO A C 1
ATOM 707 O O . PRO A 1 93 ? -0.072 -4.937 -1.958 1.00 94.44 93 PRO A O 1
ATOM 710 N N . ILE A 1 94 ? 0.823 -3.571 -3.502 1.00 96.06 94 ILE A N 1
ATOM 711 C CA . ILE A 1 94 ? 0.339 -2.298 -2.951 1.00 96.06 94 ILE A CA 1
ATOM 712 C C . ILE A 1 94 ? -1.156 -2.120 -3.220 1.00 96.06 94 ILE A C 1
ATOM 714 O O . ILE A 1 94 ? -1.907 -1.795 -2.294 1.00 96.06 94 ILE A O 1
ATOM 718 N N . LEU A 1 95 ? -1.585 -2.313 -4.473 1.00 95.81 95 LEU A N 1
ATOM 719 C CA . LEU A 1 95 ? -2.926 -1.944 -4.939 1.00 95.81 95 LEU A CA 1
ATOM 720 C C . LEU A 1 95 ? -4.073 -2.516 -4.080 1.00 95.81 95 LEU A C 1
ATOM 722 O O . LEU A 1 95 ? -4.966 -1.741 -3.743 1.00 95.81 95 LEU A O 1
ATOM 726 N N . PRO A 1 96 ? -4.076 -3.802 -3.661 1.00 94.44 96 PRO A N 1
ATOM 727 C CA . PRO A 1 96 ? -5.187 -4.373 -2.888 1.00 94.44 96 PRO A CA 1
ATOM 728 C C . PRO A 1 96 ? -5.409 -3.741 -1.509 1.00 94.44 96 PRO A C 1
ATOM 730 O O . PRO A 1 96 ? -6.456 -3.953 -0.904 1.00 94.44 96 PRO A O 1
ATOM 733 N N . CYS A 1 97 ? -4.426 -2.995 -1.000 1.00 95.69 97 CYS A N 1
ATOM 734 C CA . CYS A 1 97 ? -4.494 -2.321 0.294 1.00 95.69 97 CYS A CA 1
ATOM 735 C C . CYS A 1 97 ? -4.308 -0.798 0.174 1.00 95.69 97 CYS A C 1
A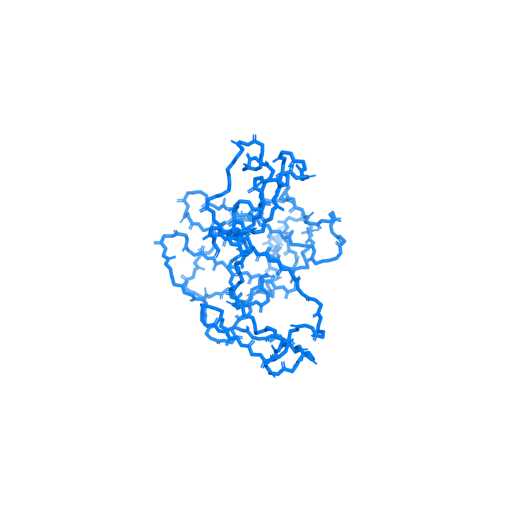TOM 737 O O . CYS A 1 97 ? -4.109 -0.119 1.188 1.00 95.69 97 CYS A O 1
ATOM 739 N N . LEU A 1 98 ? -4.325 -0.256 -1.048 1.00 96.44 98 LEU A N 1
ATOM 740 C CA . LEU A 1 98 ? -4.146 1.166 -1.318 1.00 96.44 98 LEU A CA 1
ATOM 741 C C . LEU A 1 98 ? -5.444 1.919 -1.026 1.00 96.44 98 LEU A C 1
ATOM 743 O O . LEU A 1 98 ? -6.478 1.617 -1.604 1.00 96.44 98 LEU A O 1
ATOM 747 N N . LEU A 1 99 ? -5.381 2.927 -0.159 1.00 96.69 99 LEU A N 1
ATOM 748 C CA . LEU A 1 99 ? -6.500 3.834 0.085 1.00 96.69 99 LEU A CA 1
ATOM 749 C C . LEU A 1 99 ? -6.752 4.713 -1.149 1.00 96.69 99 LEU A C 1
ATOM 751 O O . LEU A 1 99 ? -5.842 5.436 -1.564 1.00 96.69 99 LEU A O 1
ATOM 755 N N . ARG A 1 100 ? -7.974 4.709 -1.697 1.00 95.75 100 ARG A N 1
ATOM 756 C CA . ARG A 1 100 ? -8.313 5.508 -2.888 1.00 95.75 100 ARG A CA 1
ATOM 757 C C . ARG A 1 100 ? -9.369 6.567 -2.600 1.00 95.75 100 ARG A C 1
ATOM 759 O O . ARG A 1 100 ? -10.276 6.384 -1.791 1.00 95.75 100 ARG A O 1
ATOM 766 N N . TYR A 1 101 ? -9.257 7.687 -3.313 1.00 96.25 101 TYR A N 1
ATOM 767 C CA . TYR A 1 101 ? -10.179 8.816 -3.182 1.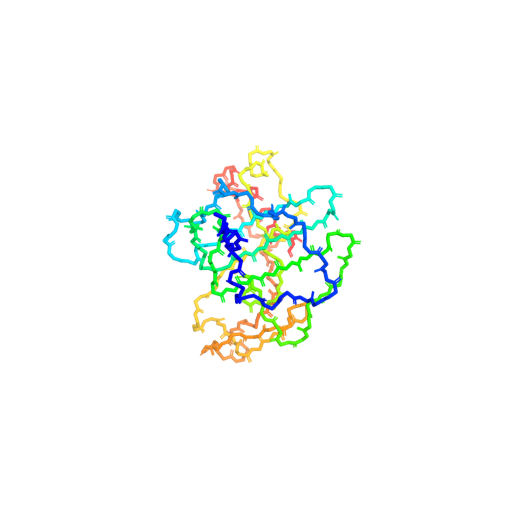00 96.25 101 TYR A CA 1
ATOM 768 C C . TYR A 1 101 ? -11.632 8.413 -3.464 1.00 96.25 101 TYR A C 1
ATOM 770 O O . TYR A 1 101 ? -12.516 8.742 -2.677 1.00 96.25 101 TYR A O 1
ATOM 778 N N . ASP A 1 102 ? -11.871 7.655 -4.535 1.00 97.50 102 ASP A N 1
ATOM 779 C CA . ASP A 1 102 ? -13.223 7.265 -4.950 1.00 97.50 102 ASP A CA 1
ATOM 780 C C . ASP A 1 102 ? -13.943 6.421 -3.891 1.00 97.50 102 ASP A C 1
ATOM 782 O O . ASP A 1 102 ? -15.151 6.546 -3.707 1.00 97.50 102 ASP A O 1
ATOM 786 N N . GLU A 1 103 ? -13.204 5.615 -3.128 1.00 98.00 103 GLU A N 1
ATOM 787 C CA . GLU A 1 103 ? -13.751 4.809 -2.032 1.00 98.00 103 GLU A CA 1
ATOM 788 C C . GLU A 1 103 ? -14.204 5.696 -0.874 1.00 98.00 103 GLU A C 1
ATOM 790 O O . GLU A 1 103 ? -15.327 5.574 -0.380 1.00 98.00 103 GLU A O 1
ATOM 795 N N . VAL A 1 104 ? -13.361 6.659 -0.492 1.00 98.25 104 VAL A N 1
ATOM 796 C CA . VAL A 1 104 ? -13.705 7.662 0.522 1.00 98.25 104 VAL A CA 1
ATOM 797 C C . VAL A 1 104 ? -14.911 8.486 0.073 1.00 98.25 104 VAL A C 1
ATOM 799 O O . VAL A 1 104 ? -15.843 8.674 0.855 1.00 98.25 104 VAL A O 1
ATOM 802 N N . ASN A 1 105 ? -14.920 8.929 -1.185 1.00 97.94 105 ASN A N 1
ATOM 803 C CA . ASN A 1 105 ? -15.998 9.725 -1.765 1.00 97.94 105 ASN A CA 1
ATOM 804 C C . ASN A 1 105 ? -17.317 8.936 -1.866 1.00 97.94 105 ASN A C 1
ATOM 806 O O . ASN A 1 105 ? -18.386 9.485 -1.613 1.00 97.94 105 ASN A O 1
ATOM 810 N N . SER A 1 106 ? -17.249 7.633 -2.156 1.00 97.62 106 SER A N 1
ATOM 811 C CA . SER A 1 106 ? -18.410 6.728 -2.145 1.00 97.62 106 SER A CA 1
ATOM 812 C C . SER A 1 106 ? -18.908 6.374 -0.735 1.00 97.62 106 SER A C 1
ATOM 814 O O . SER A 1 106 ? -19.984 5.798 -0.580 1.00 97.62 106 SER A O 1
ATOM 816 N N . GLY A 1 107 ? -18.141 6.718 0.306 1.00 97.75 107 GLY A N 1
ATOM 817 C CA . GLY A 1 107 ? -18.498 6.478 1.701 1.00 97.75 107 GLY A CA 1
ATOM 818 C C . GLY A 1 107 ? -18.132 5.092 2.238 1.00 97.75 107 GLY A C 1
ATOM 819 O O . GLY A 1 107 ? -18.527 4.762 3.363 1.00 97.75 107 GLY A O 1
ATOM 820 N N . LYS A 1 108 ? -17.388 4.274 1.482 1.00 9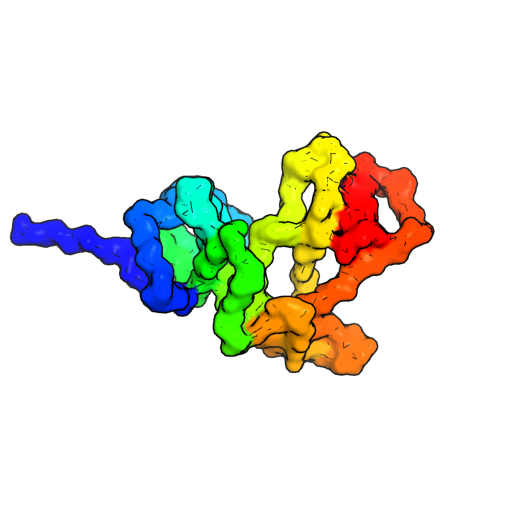7.44 108 LYS A N 1
ATOM 821 C CA . LYS A 1 108 ? -17.027 2.907 1.880 1.00 97.44 108 LYS A CA 1
ATOM 822 C C . LYS A 1 108 ? -15.665 2.490 1.324 1.00 97.44 108 LYS A C 1
ATOM 824 O O . LYS A 1 108 ? -15.435 2.544 0.126 1.00 97.44 108 LYS A O 1
ATOM 829 N N . ILE A 1 109 ? -14.820 1.974 2.212 1.00 98.44 109 ILE A N 1
ATOM 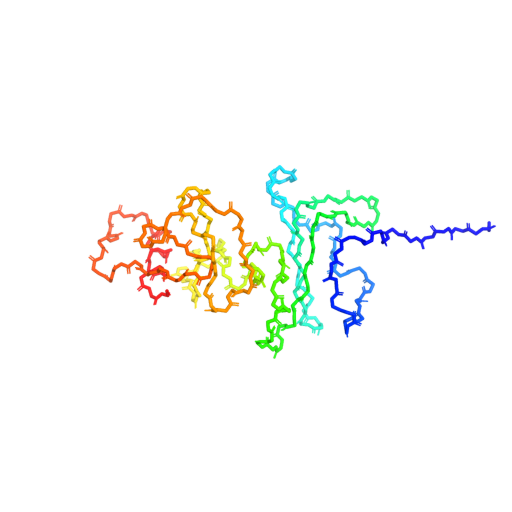830 C CA . ILE A 1 109 ? -13.607 1.218 1.879 1.00 98.44 109 ILE A CA 1
ATOM 831 C C . ILE A 1 109 ? -13.837 -0.202 2.393 1.00 98.44 109 ILE A C 1
ATOM 833 O O . ILE A 1 109 ? -14.184 -0.387 3.564 1.00 98.44 109 ILE A O 1
ATOM 837 N N . ASP A 1 110 ? -13.709 -1.195 1.521 1.00 97.62 110 ASP A N 1
ATOM 838 C CA . ASP A 1 110 ? -14.061 -2.589 1.805 1.00 97.62 110 ASP A CA 1
ATOM 839 C C . ASP A 1 110 ? -12.852 -3.528 1.902 1.00 97.62 110 ASP A C 1
ATOM 841 O O . ASP A 1 110 ? -13.018 -4.749 1.925 1.00 97.62 110 ASP A O 1
ATOM 845 N N . HIS A 1 111 ? -11.659 -2.962 2.072 1.00 97.44 111 HIS A N 1
ATOM 846 C CA . HIS A 1 111 ? -10.408 -3.688 2.247 1.00 97.44 111 HIS A CA 1
ATOM 847 C C . HIS A 1 111 ? -9.571 -3.138 3.417 1.00 97.44 111 HIS A C 1
ATOM 849 O O . HIS A 1 111 ? -9.828 -2.060 3.962 1.00 97.44 111 HIS A O 1
ATOM 855 N N . ALA A 1 112 ? -8.543 -3.896 3.811 1.00 96.62 112 ALA A N 1
ATOM 856 C CA . ALA A 1 112 ? -7.541 -3.436 4.771 1.00 96.62 112 ALA A CA 1
ATOM 857 C C . ALA A 1 112 ? -6.680 -2.324 4.158 1.00 96.62 112 ALA A C 1
ATOM 859 O O . ALA A 1 112 ? -6.370 -2.356 2.970 1.00 96.62 112 ALA A O 1
ATOM 860 N N . ILE A 1 113 ? -6.256 -1.359 4.970 1.00 97.25 113 ILE A N 1
ATOM 861 C CA . ILE A 1 113 ? -5.432 -0.235 4.511 1.00 97.25 113 ILE A CA 1
ATOM 862 C C . ILE A 1 113 ? -3.977 -0.505 4.886 1.00 97.25 113 ILE A C 1
ATOM 864 O O . ILE A 1 113 ? -3.669 -0.744 6.058 1.00 97.25 113 ILE A O 1
ATOM 868 N N . ARG A 1 114 ? -3.071 -0.444 3.905 1.00 95.25 114 ARG A N 1
ATOM 869 C CA . ARG A 1 114 ? -1.629 -0.470 4.180 1.00 95.25 114 ARG A CA 1
ATOM 870 C C . ARG A 1 114 ? -1.162 0.899 4.673 1.00 95.25 114 ARG A C 1
ATOM 872 O O . ARG A 1 114 ? -1.686 1.932 4.266 1.00 95.25 114 ARG A O 1
ATOM 879 N N . PHE A 1 115 ? -0.125 0.913 5.498 1.00 93.12 115 PHE A N 1
ATOM 880 C CA . PHE A 1 115 ? 0.539 2.138 5.934 1.00 93.12 115 PHE A CA 1
ATOM 881 C C . PHE A 1 115 ? 2.024 1.871 6.165 1.00 93.12 115 PHE A C 1
ATOM 883 O O . PHE A 1 115 ? 2.444 0.729 6.364 1.00 93.12 115 PHE A O 1
ATOM 890 N N . THR A 1 116 ? 2.821 2.933 6.143 1.00 91.69 116 THR A N 1
ATOM 891 C CA . THR A 1 116 ? 4.258 2.859 6.393 1.00 91.69 116 THR A CA 1
ATOM 892 C C . THR A 1 116 ? 4.574 3.205 7.843 1.00 91.69 116 THR A C 1
ATOM 894 O O . THR A 1 116 ? 3.860 3.948 8.520 1.00 91.69 116 THR A O 1
ATOM 897 N N . LEU A 1 117 ? 5.668 2.639 8.339 1.00 93.50 117 LEU A N 1
ATOM 898 C CA . LEU A 1 117 ? 6.199 2.909 9.666 1.00 93.50 117 LEU A CA 1
ATOM 899 C C . LEU A 1 117 ? 7.633 3.404 9.550 1.00 93.50 117 LEU A C 1
ATOM 901 O O . LEU A 1 117 ? 8.397 2.949 8.700 1.00 93.50 117 LEU A O 1
ATOM 905 N N . SER A 1 118 ? 8.025 4.298 10.455 1.00 94.62 118 SER A N 1
ATOM 906 C CA . SER A 1 118 ? 9.425 4.688 10.565 1.00 94.62 118 SER A CA 1
ATOM 907 C C . SER A 1 118 ? 10.277 3.508 11.039 1.00 94.62 118 SER A C 1
ATOM 909 O O . SER A 1 118 ? 9.836 2.657 11.813 1.00 94.62 118 SER A O 1
ATOM 911 N N . LYS A 1 119 ? 11.538 3.474 10.603 1.00 94.38 119 LYS A N 1
ATOM 912 C CA . LYS A 1 119 ? 12.496 2.391 10.882 1.00 94.38 119 LYS A CA 1
ATOM 913 C C . LYS A 1 119 ? 12.576 1.944 12.362 1.00 94.38 119 LYS A C 1
ATOM 915 O O . LYS A 1 119 ? 12.638 0.733 12.583 1.00 94.38 119 LYS A O 1
ATOM 920 N N . PRO A 1 120 ? 12.503 2.835 13.378 1.00 96.94 120 PRO A N 1
ATOM 921 C CA . PRO A 1 120 ? 12.492 2.428 14.790 1.00 96.94 120 PRO A CA 1
ATOM 922 C C . PRO A 1 120 ? 11.219 1.712 15.257 1.00 96.94 120 PRO A C 1
ATOM 924 O O . PRO A 1 120 ? 11.215 1.138 16.340 1.00 96.94 120 PRO A O 1
ATOM 927 N N . LYS A 1 121 ? 10.130 1.767 14.481 1.00 96.75 121 LYS A N 1
ATOM 928 C CA . LYS A 1 121 ? 8.858 1.085 14.767 1.00 96.75 121 LYS A CA 1
ATOM 929 C C . LYS A 1 121 ? 8.732 -0.265 14.057 1.00 96.75 121 LYS A C 1
ATOM 931 O O . LYS A 1 121 ? 7.745 -0.969 14.274 1.00 96.75 121 LYS A O 1
ATOM 936 N N . VAL A 1 122 ? 9.721 -0.633 13.241 1.00 97.06 122 VAL A N 1
ATOM 937 C CA . VAL A 1 122 ? 9.742 -1.881 12.474 1.00 97.06 122 VAL A CA 1
ATOM 938 C C . VAL A 1 122 ? 10.729 -2.859 13.104 1.00 97.06 122 VAL A C 1
ATOM 940 O O . VAL A 1 122 ? 11.923 -2.575 13.202 1.00 97.06 122 VAL A O 1
ATOM 943 N N . TYR A 1 123 ? 10.237 -4.023 13.519 1.00 96.88 123 TYR A N 1
ATOM 944 C CA . TYR A 1 123 ? 11.062 -5.155 13.935 1.00 96.88 123 TYR A CA 1
ATOM 945 C C . TYR A 1 123 ? 11.617 -5.881 12.701 1.00 96.88 123 TYR A C 1
ATOM 947 O O . TYR A 1 123 ? 10.927 -6.020 11.691 1.00 96.88 123 TYR A O 1
ATOM 955 N N . LYS A 1 124 ? 12.857 -6.381 12.775 1.00 96.25 124 LYS A N 1
ATOM 956 C CA . LYS A 1 124 ? 13.522 -7.107 11.677 1.00 96.25 124 LYS A CA 1
ATOM 957 C C . LYS A 1 124 ? 12.971 -8.533 11.511 1.00 96.25 124 LYS A C 1
ATOM 959 O O . LYS A 1 124 ? 13.661 -9.524 11.747 1.00 96.25 124 LYS A O 1
ATOM 964 N N . GLY A 1 125 ? 11.730 -8.629 11.057 1.00 95.75 125 GLY A N 1
ATOM 965 C CA . GLY A 1 125 ? 11.024 -9.871 10.770 1.00 95.75 125 GLY A CA 1
ATOM 966 C C . GLY A 1 125 ? 9.790 -9.620 9.908 1.00 95.75 125 GLY A C 1
ATOM 967 O O . GLY A 1 125 ? 9.460 -8.473 9.602 1.00 95.75 125 GLY A O 1
ATOM 968 N N . TYR A 1 126 ? 9.116 -10.697 9.525 1.00 96.00 126 TYR A N 1
ATOM 969 C CA . TYR A 1 126 ? 7.837 -10.659 8.823 1.00 96.00 126 TYR A CA 1
ATOM 970 C C . TYR A 1 126 ? 6.889 -11.703 9.402 1.00 96.00 126 TYR A C 1
ATOM 972 O O . TYR A 1 126 ? 7.323 -12.670 10.031 1.00 96.00 126 TYR A O 1
ATOM 980 N N . VAL A 1 127 ? 5.596 -11.491 9.187 1.00 95.06 127 VAL A N 1
ATOM 981 C CA . VAL A 1 127 ? 4.547 -12.482 9.418 1.00 95.06 127 VAL A CA 1
ATOM 982 C C . VAL A 1 127 ? 3.775 -12.696 8.124 1.00 95.06 127 VAL A C 1
ATOM 984 O O . VAL A 1 127 ? 3.504 -11.751 7.384 1.00 95.06 127 VAL A O 1
ATOM 987 N N . TYR A 1 128 ? 3.423 -13.949 7.856 1.00 92.31 128 TYR A N 1
ATOM 988 C CA . TYR A 1 128 ? 2.664 -14.324 6.669 1.00 92.31 128 TYR A CA 1
ATOM 989 C C . TYR A 1 128 ? 1.353 -13.510 6.566 1.00 92.31 128 TYR A C 1
ATOM 991 O O . TYR A 1 128 ? 0.684 -13.327 7.588 1.00 92.31 128 TYR A O 1
ATOM 999 N N . PRO A 1 129 ? 0.958 -13.018 5.372 1.00 92.00 129 PRO A N 1
ATOM 1000 C CA . PRO A 1 129 ? 1.492 -13.345 4.045 1.00 92.00 129 PRO A CA 1
ATOM 1001 C C . PRO A 1 129 ? 2.713 -12.535 3.590 1.00 92.00 129 PRO A C 1
ATOM 1003 O O . PRO A 1 129 ? 3.167 -12.744 2.469 1.00 92.00 129 PRO A O 1
ATOM 1006 N N . ALA A 1 130 ? 3.261 -11.624 4.403 1.00 94.75 130 ALA A N 1
ATOM 1007 C CA . ALA A 1 130 ? 4.541 -11.007 4.058 1.00 94.75 130 ALA A CA 1
ATOM 1008 C C . ALA A 1 130 ? 5.648 -12.067 4.058 1.00 94.75 130 ALA A C 1
ATOM 1010 O O . ALA A 1 130 ? 5.676 -12.944 4.924 1.00 94.75 130 ALA A O 1
ATOM 1011 N N . LEU A 1 131 ? 6.558 -11.966 3.091 1.00 93.62 131 LEU A N 1
ATOM 1012 C CA . LEU A 1 131 ? 7.629 -12.942 2.866 1.00 93.62 131 LEU A CA 1
ATOM 1013 C C . LEU A 1 131 ? 9.019 -12.297 2.801 1.00 93.62 131 LEU A C 1
ATOM 1015 O O . LEU A 1 131 ? 10.015 -12.979 2.569 1.00 93.62 131 LEU A O 1
ATOM 1019 N N . HIS A 1 132 ? 9.099 -10.983 3.010 1.00 95.94 132 HIS A N 1
ATOM 1020 C CA . HIS A 1 132 ? 10.346 -10.233 3.053 1.00 95.94 132 HIS A CA 1
ATOM 1021 C C . HIS A 1 132 ? 10.376 -9.291 4.264 1.00 95.94 132 HIS A C 1
ATOM 1023 O O . HIS A 1 132 ? 9.353 -8.765 4.707 1.00 95.94 132 HIS A O 1
ATOM 1029 N N . LYS A 1 133 ? 11.574 -9.092 4.827 1.00 94.25 133 LYS A N 1
ATOM 1030 C CA . LYS A 1 133 ? 11.829 -8.185 5.955 1.00 94.25 133 LYS A CA 1
ATOM 1031 C C . LYS A 1 133 ? 12.767 -7.074 5.526 1.00 94.25 133 LYS A C 1
ATOM 1033 O O . LYS A 1 133 ? 13.745 -7.309 4.827 1.00 94.25 133 LYS A O 1
ATOM 1038 N N . VAL A 1 134 ? 12.541 -5.890 6.072 1.00 93.88 134 VAL A N 1
ATOM 1039 C CA . VAL A 1 134 ? 13.486 -4.777 5.975 1.00 93.88 134 VAL A CA 1
ATOM 1040 C C . VAL A 1 134 ? 14.438 -4.763 7.164 1.00 93.88 134 VAL A C 1
ATOM 1042 O O . VAL A 1 134 ? 14.197 -5.389 8.200 1.00 93.88 134 VAL A O 1
ATOM 1045 N N . ASN A 1 135 ? 15.527 -4.007 7.044 1.00 94.31 135 ASN A N 1
ATOM 1046 C CA . ASN A 1 135 ? 16.464 -3.790 8.142 1.00 94.31 135 ASN A CA 1
ATOM 1047 C C . ASN A 1 135 ? 15.922 -2.747 9.142 1.00 94.31 135 ASN A C 1
ATOM 1049 O O . ASN A 1 135 ? 16.493 -1.666 9.292 1.00 94.31 135 ASN A O 1
ATOM 1053 N N . GLY A 1 136 ? 14.790 -3.059 9.778 1.00 93.06 136 GLY A N 1
ATOM 1054 C CA . GLY A 1 136 ? 14.204 -2.275 10.866 1.00 93.06 136 GLY A CA 1
ATOM 1055 C C . GLY A 1 136 ? 15.096 -2.251 12.112 1.00 93.06 136 GLY A C 1
ATOM 1056 O O . GLY A 1 136 ? 15.929 -3.139 12.300 1.00 93.06 136 GLY A O 1
ATOM 1057 N N . THR A 1 137 ? 14.939 -1.228 12.955 1.00 96.88 137 THR A N 1
ATOM 1058 C CA . THR A 1 137 ? 15.711 -1.060 14.209 1.00 96.88 137 THR A CA 1
ATOM 1059 C C . THR A 1 137 ? 14.837 -1.138 15.457 1.00 96.88 137 THR A C 1
ATOM 1061 O O . THR A 1 137 ? 15.282 -0.781 16.544 1.00 96.88 137 THR A O 1
ATOM 1064 N N . GLY A 1 138 ? 13.583 -1.553 15.298 1.00 95.50 138 GLY A N 1
ATOM 1065 C CA . GLY A 1 138 ? 12.664 -1.800 16.396 1.00 95.50 138 GLY A CA 1
ATOM 1066 C C . GLY A 1 138 ? 12.940 -3.125 17.108 1.00 95.50 138 GLY A C 1
ATOM 1067 O O . GLY A 1 138 ? 13.544 -4.046 16.550 1.00 95.50 138 GLY A O 1
ATOM 1068 N N . SER A 1 139 ? 12.450 -3.231 18.340 1.00 95.00 139 SER A N 1
ATOM 1069 C CA . SER A 1 139 ? 12.628 -4.411 19.192 1.00 95.00 139 SER A CA 1
ATOM 1070 C C . SER A 1 139 ? 11.414 -5.336 19.148 1.00 95.00 139 SER A C 1
ATOM 1072 O O . SER A 1 139 ? 10.272 -4.895 18.988 1.00 95.00 139 SER A O 1
ATOM 1074 N N . LEU A 1 140 ? 11.653 -6.636 19.332 1.00 90.31 140 LEU A N 1
ATOM 1075 C CA . LEU A 1 140 ? 10.577 -7.615 19.473 1.00 90.31 140 LEU A CA 1
ATOM 1076 C C . LEU A 1 140 ? 9.690 -7.245 20.674 1.00 90.31 140 LEU A C 1
ATOM 1078 O O . LEU A 1 140 ? 10.197 -6.903 21.739 1.00 90.31 140 LEU A O 1
ATOM 1082 N N . GLY A 1 141 ? 8.369 -7.298 20.496 1.00 89.25 141 GLY A N 1
ATOM 1083 C CA . GLY A 1 141 ? 7.387 -6.984 21.542 1.00 89.25 141 GLY A CA 1
ATOM 1084 C C . GLY A 1 141 ? 7.018 -5.501 21.677 1.00 89.25 141 GLY A C 1
ATOM 1085 O O . GLY A 1 141 ? 6.007 -5.196 22.301 1.00 89.25 141 GLY A O 1
ATOM 1086 N N . SER A 1 142 ? 7.770 -4.580 21.064 1.00 92.62 142 SER A N 1
ATOM 1087 C CA . SER A 1 142 ? 7.464 -3.136 21.073 1.00 92.62 142 SER A CA 1
ATOM 1088 C C . SER A 1 142 ? 7.400 -2.499 19.680 1.00 92.62 142 SER A C 1
ATOM 1090 O O . SER A 1 142 ? 7.104 -1.311 19.546 1.00 92.62 142 SER A O 1
ATOM 1092 N N . SER A 1 143 ? 7.692 -3.274 18.637 1.00 96.38 143 SER A N 1
ATOM 1093 C CA . SER A 1 143 ? 7.688 -2.880 17.226 1.00 96.38 143 SER A CA 1
ATOM 1094 C C . SER A 1 143 ? 7.031 -3.964 16.377 1.00 96.38 143 SER A C 1
ATOM 1096 O O . SER A 1 143 ? 6.892 -5.106 16.820 1.00 96.38 143 SER A O 1
ATOM 1098 N N . LEU A 1 144 ? 6.623 -3.613 15.159 1.00 96.50 144 LEU A N 1
ATOM 1099 C CA . LEU A 1 144 ? 5.859 -4.514 14.295 1.00 96.50 144 LEU A CA 1
ATOM 1100 C C . LEU A 1 144 ? 6.745 -5.155 13.220 1.00 96.50 144 LEU A C 1
ATOM 1102 O O . LEU A 1 144 ? 7.571 -4.454 12.633 1.00 96.50 144 LEU A O 1
ATOM 1106 N N . PRO A 1 145 ? 6.601 -6.462 12.943 1.00 96.62 145 PRO A N 1
ATOM 1107 C CA . PRO A 1 145 ? 7.180 -7.073 11.750 1.00 96.62 145 PRO A CA 1
ATOM 1108 C C . PRO A 1 145 ? 6.435 -6.621 10.483 1.00 96.62 145 PRO A C 1
ATOM 1110 O O . PRO A 1 145 ? 5.284 -6.181 10.551 1.00 96.62 145 PRO A O 1
ATOM 1113 N N . MET A 1 146 ? 7.058 -6.788 9.313 1.00 96.56 146 MET A N 1
ATOM 1114 C CA . MET A 1 146 ? 6.356 -6.619 8.032 1.00 96.56 146 MET A CA 1
ATOM 1115 C C . MET A 1 146 ? 5.166 -7.589 7.950 1.00 96.56 146 MET A C 1
ATOM 1117 O O . MET A 1 146 ? 5.251 -8.722 8.424 1.00 96.56 146 MET A O 1
ATOM 1121 N N . GLY A 1 147 ? 4.051 -7.147 7.368 1.00 94.56 147 GLY A N 1
ATOM 1122 C CA . GLY A 1 147 ? 2.821 -7.946 7.270 1.00 94.56 147 GLY A CA 1
ATOM 1123 C C . GLY A 1 147 ? 1.982 -8.016 8.550 1.00 94.56 147 GLY A C 1
ATOM 1124 O O . GLY A 1 147 ? 0.918 -8.633 8.539 1.00 94.56 147 GLY A O 1
ATOM 1125 N N . ALA A 1 148 ? 2.411 -7.384 9.649 1.00 95.06 148 ALA A N 1
ATOM 1126 C CA . ALA A 1 148 ? 1.588 -7.301 10.851 1.00 95.06 148 ALA A CA 1
ATOM 1127 C C . ALA A 1 148 ? 0.261 -6.585 10.563 1.00 95.06 148 ALA A C 1
ATOM 1129 O O . ALA A 1 148 ? 0.229 -5.547 9.902 1.00 95.06 148 ALA A O 1
ATOM 1130 N N . ARG A 1 149 ? -0.834 -7.117 11.114 1.00 94.56 149 ARG A N 1
ATOM 1131 C CA . ARG A 1 149 ? -2.163 -6.512 11.008 1.00 94.56 149 ARG A CA 1
ATOM 1132 C C . ARG A 1 149 ? -2.517 -5.786 12.294 1.00 94.56 149 ARG A C 1
ATOM 1134 O O . ARG A 1 149 ? -2.444 -6.357 13.381 1.00 94.56 149 ARG A O 1
ATOM 1141 N N . LEU A 1 150 ? -2.931 -4.535 12.147 1.00 93.81 150 LEU A N 1
ATOM 1142 C CA . LEU A 1 150 ? -3.508 -3.735 13.215 1.00 93.81 150 LEU A CA 1
ATOM 1143 C C . LEU A 1 150 ? -4.958 -3.446 12.873 1.00 93.81 150 LEU A C 1
ATOM 1145 O O . LEU A 1 150 ? -5.266 -3.157 11.723 1.00 93.81 150 LEU A O 1
ATOM 1149 N N . ARG A 1 151 ? -5.806 -3.442 13.896 1.00 96.44 151 ARG A N 1
ATOM 1150 C CA . ARG A 1 151 ? -7.190 -2.996 13.788 1.00 96.44 151 ARG A CA 1
ATOM 1151 C C . ARG A 1 151 ? -7.446 -1.937 14.842 1.00 96.44 151 ARG A C 1
ATOM 1153 O O . ARG A 1 151 ? -7.094 -2.112 16.013 1.00 96.44 151 ARG A O 1
ATOM 1160 N N . LEU A 1 152 ? -8.075 -0.844 14.437 1.00 97.62 152 LEU A N 1
ATOM 1161 C CA . LEU A 1 152 ? -8.547 0.172 15.363 1.00 97.62 152 LEU A CA 1
ATOM 1162 C C . LEU A 1 152 ? -9.609 -0.441 16.284 1.00 97.62 152 LEU A C 1
ATOM 1164 O O . LEU A 1 152 ? -10.469 -1.210 15.850 1.00 97.62 152 LEU A O 1
ATOM 1168 N N . LYS A 1 153 ? -9.563 -0.111 17.578 1.00 97.88 153 LYS A N 1
ATOM 1169 C CA . LYS A 1 153 ? -10.555 -0.618 18.533 1.00 97.88 153 LYS A CA 1
ATOM 1170 C C . LYS A 1 153 ? -11.963 -0.238 18.070 1.00 97.88 153 LYS A C 1
ATOM 1172 O O . LYS A 1 153 ? -12.218 0.911 17.710 1.00 97.88 153 LYS A O 1
ATOM 1177 N N . SER A 1 154 ? -12.896 -1.187 18.135 1.00 95.00 154 SER A N 1
ATOM 1178 C CA . SER A 1 154 ? -14.282 -0.973 17.692 1.00 95.00 154 SER A CA 1
ATOM 1179 C C . SER A 1 154 ? -14.954 0.202 18.411 1.00 95.00 154 SER A C 1
ATOM 1181 O O . SER A 1 154 ? -15.721 0.943 17.795 1.00 95.00 154 SER A O 1
ATOM 1183 N N . ASN A 1 155 ? -14.608 0.419 19.682 1.00 96.88 155 ASN A N 1
ATOM 1184 C CA . ASN A 1 155 ? -15.139 1.480 20.535 1.00 96.88 155 ASN A CA 1
ATOM 1185 C C . ASN A 1 155 ? -14.378 2.818 20.466 1.00 96.88 155 ASN A C 1
ATOM 1187 O O . ASN A 1 155 ? -14.712 3.722 21.222 1.00 96.88 155 ASN A O 1
ATOM 1191 N N . PHE A 1 156 ? -13.369 2.966 19.602 1.00 98.25 156 PHE A N 1
ATOM 1192 C CA . PHE A 1 156 ? -12.709 4.260 19.401 1.00 98.25 156 PHE A CA 1
ATOM 1193 C C . PHE A 1 156 ? -13.724 5.281 18.869 1.00 98.25 156 PHE A C 1
ATOM 1195 O O . PHE A 1 156 ? -14.357 5.017 17.849 1.00 98.25 156 PHE A O 1
ATOM 1202 N N . ASP A 1 157 ? -13.929 6.415 19.531 1.00 98.00 157 ASP A N 1
ATOM 1203 C CA . ASP A 1 157 ? -14.904 7.401 19.059 1.00 98.00 157 ASP A CA 1
ATOM 1204 C C . ASP A 1 157 ? -14.398 8.100 17.789 1.00 98.00 157 ASP A C 1
ATOM 1206 O O . ASP A 1 157 ? -13.294 8.639 17.752 1.00 98.00 157 ASP A O 1
ATOM 1210 N N . ILE A 1 158 ? -15.209 8.058 16.732 1.00 98.44 158 ILE A N 1
ATOM 1211 C CA . ILE A 1 158 ? -14.895 8.666 15.433 1.00 98.44 158 ILE A CA 1
ATOM 1212 C C . ILE A 1 158 ? -15.802 9.859 15.113 1.00 98.44 158 ILE A C 1
ATOM 1214 O O . ILE A 1 158 ? -15.625 10.487 14.073 1.00 98.44 158 ILE A O 1
ATOM 1218 N N . THR A 1 159 ? -16.782 10.169 15.966 1.00 97.81 159 THR A N 1
ATOM 1219 C CA . THR A 1 159 ? -17.836 11.156 15.667 1.00 97.81 159 THR A CA 1
ATOM 1220 C C . THR A 1 159 ? -17.297 12.575 15.498 1.00 97.81 159 THR A C 1
ATOM 1222 O O . THR A 1 159 ? -17.833 13.335 14.697 1.00 97.81 159 THR A O 1
ATOM 1225 N N . GLY A 1 160 ? -16.196 12.907 16.179 1.00 98.25 160 GLY A N 1
ATOM 1226 C CA . GLY A 1 160 ? -15.518 14.201 16.057 1.00 98.25 160 GLY A CA 1
ATOM 1227 C C . GLY A 1 160 ? -14.674 14.385 14.788 1.00 98.25 160 GLY A C 1
ATOM 1228 O O . GLY A 1 160 ? -14.138 15.469 14.573 1.00 98.25 160 GLY A O 1
ATOM 1229 N N . TYR A 1 161 ? -14.524 13.356 13.949 1.00 98.50 161 TYR A N 1
ATOM 1230 C CA . TYR A 1 161 ? -13.756 13.444 12.704 1.00 98.50 161 TYR A CA 1
ATOM 1231 C C . TYR A 1 161 ? -14.643 13.864 11.528 1.00 98.50 161 TYR A C 1
ATOM 1233 O O . TYR A 1 161 ? -15.852 13.637 11.530 1.00 98.50 161 TYR A O 1
ATOM 1241 N N . SER A 1 162 ? -14.034 14.430 10.480 1.00 98.38 162 SER A N 1
ATOM 1242 C CA . SER A 1 162 ? -14.735 14.727 9.225 1.00 98.38 162 SER A CA 1
ATOM 1243 C C . SER A 1 162 ? -15.383 13.473 8.631 1.00 98.38 162 SER A C 1
ATOM 1245 O O . SER A 1 162 ? -14.921 12.355 8.864 1.00 98.38 162 SER A O 1
ATOM 1247 N N . ILE A 1 163 ? -16.419 13.648 7.807 1.00 97.81 163 ILE A N 1
ATOM 1248 C CA . ILE A 1 163 ? -17.119 12.526 7.164 1.00 97.81 163 ILE A CA 1
ATOM 1249 C C . ILE A 1 163 ? -16.146 11.632 6.379 1.00 97.81 163 ILE A C 1
ATOM 1251 O O . ILE A 1 163 ? -16.177 10.416 6.543 1.00 97.81 163 ILE A O 1
ATOM 1255 N N . ALA A 1 164 ? -15.221 12.226 5.619 1.00 98.19 164 ALA A N 1
ATOM 1256 C CA . ALA A 1 164 ? -14.184 11.492 4.893 1.00 98.19 164 ALA A CA 1
ATOM 1257 C C . ALA A 1 164 ? -13.300 10.646 5.831 1.00 98.19 164 ALA A C 1
ATOM 1259 O O . ALA A 1 164 ? -13.095 9.454 5.602 1.00 98.19 164 ALA A O 1
ATOM 1260 N N . ASN A 1 165 ? -12.838 11.225 6.943 1.00 98.19 165 ASN A N 1
ATOM 1261 C CA . ASN A 1 165 ? -12.022 10.498 7.916 1.00 98.19 165 ASN A CA 1
ATOM 1262 C C . ASN A 1 165 ? -12.819 9.409 8.637 1.00 98.19 165 ASN A C 1
ATOM 1264 O O . ASN A 1 165 ? -12.272 8.353 8.941 1.00 98.19 165 ASN A O 1
ATOM 1268 N N . GLN A 1 166 ? -14.114 9.614 8.879 1.00 98.50 166 GLN A N 1
ATOM 1269 C CA . GLN A 1 166 ? -14.966 8.573 9.447 1.00 98.50 166 GLN A CA 1
ATOM 1270 C C . GLN A 1 166 ? -15.059 7.344 8.537 1.00 98.50 166 GLN A C 1
ATOM 1272 O O . GLN A 1 166 ? -15.111 6.234 9.058 1.00 98.50 166 GLN A O 1
ATOM 1277 N N . VAL A 1 167 ? -15.048 7.502 7.209 1.00 98.50 167 VAL A N 1
ATOM 1278 C CA . VAL A 1 167 ? -15.023 6.368 6.262 1.00 98.50 167 VAL A CA 1
ATOM 1279 C C . VAL A 1 167 ? -13.739 5.553 6.433 1.00 98.50 167 VAL A C 1
ATOM 1281 O O . VAL A 1 167 ? -13.800 4.337 6.620 1.00 98.50 167 VAL A O 1
ATOM 1284 N N . ILE A 1 168 ? -12.589 6.229 6.478 1.00 98.38 168 ILE A N 1
ATOM 1285 C CA . ILE A 1 168 ? -11.274 5.604 6.695 1.00 98.38 168 ILE A CA 1
ATOM 1286 C C . ILE A 1 168 ? -11.231 4.895 8.055 1.00 98.38 168 ILE A C 1
ATOM 1288 O O . ILE A 1 168 ? -10.885 3.718 8.146 1.00 98.38 168 ILE A O 1
ATOM 1292 N N . LEU A 1 169 ? -11.645 5.578 9.124 1.00 98.25 169 LEU A N 1
ATOM 1293 C CA . LEU A 1 169 ? -11.622 5.028 10.480 1.00 98.25 169 LEU A CA 1
ATOM 1294 C C . LEU A 1 169 ? -12.602 3.856 10.650 1.00 98.25 169 LEU A C 1
ATOM 1296 O O . LEU A 1 169 ? -12.314 2.927 11.404 1.00 98.25 169 LEU A O 1
ATOM 1300 N N . LYS A 1 170 ? -13.739 3.851 9.939 1.00 98.12 170 LYS A N 1
ATOM 1301 C CA . LYS A 1 170 ? -14.649 2.692 9.884 1.00 98.12 170 LYS A CA 1
ATOM 1302 C C . LYS A 1 170 ? -13.973 1.482 9.237 1.00 98.12 170 LYS A C 1
ATOM 1304 O O . LYS A 1 170 ? -14.093 0.380 9.775 1.00 98.12 170 LYS A O 1
ATOM 1309 N N . ALA A 1 171 ? -13.226 1.675 8.151 1.00 98.00 171 ALA A N 1
ATOM 1310 C CA . ALA A 1 171 ? -12.457 0.599 7.526 1.00 98.00 171 ALA A CA 1
ATOM 1311 C C . ALA A 1 171 ? -11.374 0.062 8.472 1.00 98.00 171 ALA A C 1
ATOM 1313 O O . ALA A 1 171 ? -11.324 -1.140 8.719 1.00 98.00 171 ALA A O 1
ATOM 1314 N N . MET A 1 172 ? -10.612 0.950 9.124 1.00 98.19 172 MET A N 1
ATOM 1315 C CA . MET A 1 172 ? -9.600 0.571 10.124 1.00 98.19 172 MET A CA 1
ATOM 1316 C C . MET A 1 172 ? -10.181 -0.161 11.343 1.00 98.19 172 MET A C 1
ATOM 1318 O O . MET A 1 172 ? -9.472 -0.911 12.006 1.00 98.19 172 MET A O 1
ATOM 1322 N N . LYS A 1 173 ? -11.452 0.071 11.698 1.00 97.88 173 LYS A N 1
ATOM 1323 C CA . LYS A 1 173 ? -12.142 -0.692 12.756 1.00 97.88 173 LYS A CA 1
ATOM 1324 C C . LYS A 1 173 ? -12.571 -2.085 12.309 1.00 97.88 173 LYS A C 1
ATOM 1326 O O . LYS A 1 173 ? -12.782 -2.945 13.169 1.00 97.88 173 LYS A O 1
ATOM 1331 N N . THR A 1 174 ? -12.764 -2.274 11.008 1.00 96.81 174 THR A N 1
ATOM 1332 C CA . THR A 1 174 ? -13.323 -3.491 10.414 1.00 96.81 174 THR A CA 1
ATOM 1333 C C . THR A 1 174 ? -12.224 -4.488 10.055 1.00 96.81 174 THR A C 1
ATOM 1335 O O . THR A 1 174 ? -12.347 -5.662 10.402 1.00 96.81 174 THR A O 1
ATOM 1338 N N . TYR A 1 175 ? -11.149 -4.017 9.417 1.00 94.94 175 TYR A N 1
ATOM 1339 C CA . TYR A 1 175 ? -10.081 -4.838 8.830 1.00 94.94 175 TYR A CA 1
ATOM 1340 C C . TYR A 1 175 ? -8.754 -4.751 9.581 1.00 94.94 175 TYR A C 1
ATOM 1342 O O . TYR A 1 175 ? -7.991 -5.752 9.494 1.00 94.94 175 TYR A O 1
#

Secondary structure (DSSP, 8-state):
-----------S---TT-PPPSSSS-TTPPPGGGSSSS--EEEEETTTTEEEEEEEEEEETTEEEEEEEEEEETT--PPPPTT---SSTTSS-SGGG---HHHHHHT---SPPP----GGGEEEEE-TT--------BPTTTSEEET------TT---TTS-HHHHHHHHHHHH-

pLDDT: mean 86.93, std 18.25, range [26.75, 98.5]

Sequence (175 aa):
MLQSESPFLWFAAVNPKYQLPTDPIPLNAAIEGNGIGDSHVISVDIENKLLYELYNATQVGSGWEASSGAVFDLKTNTYRTEGWTSADAAGLPILPCLLRYDEVNSGKIDHAIRFTLSKPKVYKGYVYPALHKVNGTGSLGSSLPMGARLRLKSNFDITGYSIANQVILKAMKTY

Foldseek 3Di:
DDDPDDPDPDPEPEPPPDDDDDCQAALPFDFPVNLPDQRKGWGADPVQRKIKIATSWDRDDRGIDGPYMDIDRNVDPDFDDAADAHSHRLSDDQVQQDDDPVCLVVLADDGHHDDDDDLQQEDQAADPPRRHGDNGNHDPPRHYYHPDQAADDLPDDPPPDDSSVVNVNVNSNVD

Radius of gyration: 18.33 Å; chains: 1; bounding box: 38×32×63 Å